Protein AF-A0A662AB97-F1 (afdb_monomer_lite)

Secondary structure (DSSP, 8-state):
-GGGS-HHHHHH---HHHHHHHHHHHHSS----S-HHHHHHHHHHHHHHHHHHHHHHHHHHH---HHHHHHHHHHHHHTTTS-GGGSHHHHHHHHHHHHHHHHTHHHHHHHHHHHHHHH--

Sequence (121 aa):
SINDFSFQELILGSGYKLSRRKIISLTGIDKNMHNQYLQTLIISGLIGFVLIIFFLFLPLIYQQNLFVKIFIFIVVFNLLFENMLDRIWGIMIISFFYSIFIFGNLNFDQDLDLNRKHIIN

pLDDT: mean 78.56, std 11.9, range [49.34, 93.75]

Foldseek 3Di:
DCVVDDPCCQAQNPADVRLQVVCCVVPVDSDDPQAQLVNQRRHGHPVSNVVVVCVLCVLCVQDVDPVSVVVSVVLNVNNGGHNLVVDPVSVVVSVVVSCCSRPVVVPVVVVVVVVVVVVVD

Radius of gyration: 20.11 Å; chains: 1; bounding box: 50×18×62 Å

Structure (mmCIF, N/CA/C/O backbone):
data_AF-A0A662AB97-F1
#
_entry.id   AF-A0A662AB97-F1
#
loop_
_atom_site.group_PDB
_atom_site.id
_atom_site.type_symbol
_atom_site.label_atom_id
_atom_site.label_alt_id
_atom_site.label_comp_id
_atom_site.label_asym_id
_atom_site.label_entity_id
_atom_site.label_seq_id
_atom_site.pdbx_PDB_ins_code
_atom_site.Cartn_x
_atom_site.Cartn_y
_atom_site.Cartn_z
_atom_site.occupancy
_atom_site.B_iso_or_equiv
_atom_site.auth_seq_id
_atom_site.auth_comp_id
_atom_site.auth_asym_id
_atom_site.auth_atom_id
_atom_site.pdbx_PDB_model_num
ATOM 1 N N . SER A 1 1 ? 9.890 4.868 -22.763 1.00 49.34 1 SER A N 1
ATOM 2 C CA . SER A 1 1 ? 8.593 5.529 -22.510 1.00 49.34 1 SER A CA 1
ATOM 3 C C . SER A 1 1 ? 7.555 4.476 -22.133 1.00 49.34 1 SER A C 1
ATOM 5 O O . SER A 1 1 ? 7.755 3.317 -22.470 1.00 49.34 1 SER A O 1
ATOM 7 N N . ILE A 1 2 ? 6.466 4.819 -21.429 1.00 54.75 2 ILE A N 1
ATOM 8 C CA . ILE A 1 2 ? 5.390 3.861 -21.062 1.00 54.75 2 ILE A CA 1
ATOM 9 C C . ILE A 1 2 ? 4.809 3.163 -22.310 1.00 54.75 2 ILE A C 1
ATOM 11 O O . ILE A 1 2 ? 4.413 2.005 -22.239 1.00 54.75 2 ILE A O 1
ATOM 15 N N . ASN A 1 3 ? 4.882 3.823 -23.469 1.00 62.50 3 ASN A N 1
ATOM 16 C CA . ASN A 1 3 ? 4.471 3.285 -24.768 1.00 62.50 3 ASN A CA 1
ATOM 17 C C . ASN A 1 3 ? 5.322 2.102 -25.273 1.00 62.50 3 ASN A C 1
ATOM 19 O O . ASN A 1 3 ? 4.927 1.454 -26.235 1.00 62.50 3 ASN A O 1
ATOM 23 N N . ASP A 1 4 ? 6.462 1.805 -24.640 1.00 67.31 4 ASP A N 1
ATOM 24 C CA . ASP A 1 4 ? 7.332 0.683 -25.027 1.00 67.31 4 ASP A CA 1
ATOM 25 C C . ASP A 1 4 ? 6.916 -0.640 -24.360 1.00 67.31 4 ASP A C 1
ATOM 27 O O . ASP A 1 4 ? 7.596 -1.656 -24.522 1.00 67.31 4 ASP A O 1
ATOM 31 N N . PHE A 1 5 ? 5.871 -0.630 -23.527 1.00 66.62 5 PHE A N 1
ATOM 32 C CA . PHE A 1 5 ? 5.350 -1.812 -22.842 1.00 66.62 5 PHE A CA 1
ATOM 33 C C . PHE A 1 5 ? 4.093 -2.327 -23.539 1.00 66.62 5 PHE A C 1
ATOM 35 O O . PHE A 1 5 ? 3.192 -1.560 -23.879 1.00 66.62 5 PHE A O 1
ATOM 42 N N . SER A 1 6 ? 4.024 -3.644 -23.734 1.00 76.25 6 SER A N 1
ATOM 43 C CA . SER A 1 6 ? 2.819 -4.289 -24.263 1.00 76.25 6 SER A CA 1
ATOM 44 C C . SER A 1 6 ? 1.664 -4.160 -23.265 1.00 76.25 6 SER A C 1
ATOM 46 O O . SER A 1 6 ? 1.878 -4.140 -22.054 1.00 76.25 6 SER A O 1
ATOM 48 N N . PHE A 1 7 ? 0.421 -4.142 -23.749 1.00 74.44 7 PHE A N 1
ATOM 49 C CA . PHE A 1 7 ? -0.774 -4.088 -22.898 1.00 74.44 7 PHE A CA 1
ATOM 50 C C . PHE A 1 7 ? -0.805 -5.219 -21.853 1.00 74.44 7 PHE A C 1
ATOM 52 O O . PHE A 1 7 ? -1.193 -5.004 -20.707 1.00 74.44 7 PHE A O 1
ATOM 59 N N . GLN A 1 8 ? -0.318 -6.412 -22.219 1.00 75.44 8 GLN A N 1
ATOM 60 C CA . GLN A 1 8 ? -0.193 -7.541 -21.291 1.00 75.44 8 GLN A CA 1
ATOM 61 C C . GLN A 1 8 ? 0.846 -7.280 -20.192 1.00 75.44 8 GLN A C 1
ATOM 63 O O . GLN A 1 8 ? 0.589 -7.598 -19.035 1.00 75.44 8 GLN A O 1
ATOM 68 N N . GLU A 1 9 ? 1.980 -6.657 -20.525 1.00 73.81 9 GLU A N 1
ATOM 69 C CA . GLU A 1 9 ? 3.008 -6.270 -19.547 1.00 73.81 9 GLU A CA 1
ATOM 70 C C . GLU A 1 9 ? 2.507 -5.163 -18.618 1.00 73.81 9 GLU A C 1
ATOM 72 O O . GLU A 1 9 ? 2.863 -5.131 -17.446 1.00 73.81 9 GLU A O 1
ATOM 77 N N . LEU A 1 10 ? 1.650 -4.271 -19.117 1.00 74.56 10 LEU A N 1
ATOM 78 C CA . LEU A 1 10 ? 1.058 -3.206 -18.313 1.00 74.56 10 LEU A CA 1
ATOM 79 C C . LEU A 1 10 ? 0.041 -3.749 -17.295 1.00 74.56 10 LEU A C 1
ATOM 81 O O . LEU A 1 10 ? -0.091 -3.208 -16.199 1.00 74.56 10 LEU A O 1
ATOM 85 N N . ILE A 1 11 ? -0.668 -4.827 -17.640 1.00 76.94 11 ILE A N 1
ATOM 86 C CA . ILE A 1 11 ? -1.673 -5.452 -16.769 1.00 76.94 11 ILE A CA 1
ATOM 87 C C . ILE A 1 11 ? -1.038 -6.446 -15.793 1.00 76.94 11 ILE A C 1
ATOM 89 O O . ILE A 1 11 ? -1.271 -6.336 -14.589 1.00 76.94 11 ILE A O 1
ATOM 93 N N . LEU A 1 12 ? -0.253 -7.401 -16.300 1.00 77.38 12 LEU A N 1
ATOM 94 C CA . LEU A 1 12 ? 0.325 -8.509 -15.525 1.00 77.38 12 LEU A CA 1
ATOM 95 C C . LEU A 1 12 ? 1.703 -8.175 -14.933 1.00 77.38 12 LEU A C 1
ATOM 97 O O . LEU A 1 12 ? 2.170 -8.873 -14.034 1.00 77.38 12 LEU A O 1
ATOM 101 N N . GLY A 1 13 ? 2.345 -7.113 -15.422 1.00 75.69 13 GLY A N 1
ATOM 102 C CA . GLY A 1 13 ? 3.721 -6.760 -15.093 1.00 75.69 13 GLY A CA 1
ATOM 103 C C . GLY A 1 13 ? 4.732 -7.448 -16.007 1.00 75.69 13 GLY A C 1
ATOM 104 O O . GLY A 1 13 ? 4.532 -8.573 -16.461 1.00 75.69 13 GLY A O 1
ATOM 105 N N . SER A 1 14 ? 5.864 -6.788 -16.259 1.00 72.12 14 SER A N 1
ATOM 106 C CA . SER A 1 14 ? 7.002 -7.405 -16.959 1.00 72.12 14 SER A CA 1
ATOM 107 C C . SER A 1 14 ? 7.894 -8.244 -16.030 1.00 72.12 14 SER A C 1
ATOM 109 O O . SER A 1 14 ? 8.784 -8.954 -16.495 1.00 72.12 14 SER A O 1
ATOM 111 N N . GLY A 1 15 ? 7.665 -8.199 -14.713 1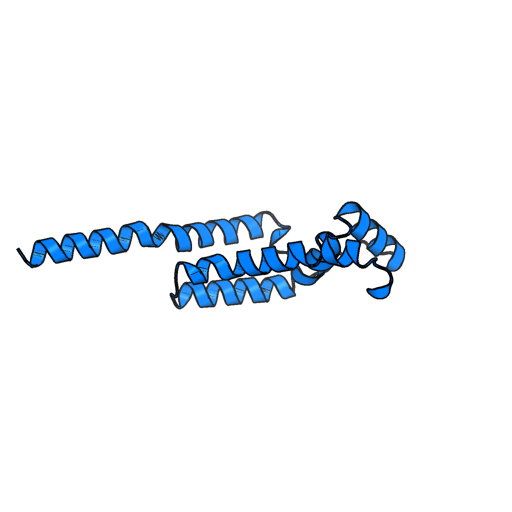.00 69.31 15 GLY A N 1
ATOM 112 C CA . GLY A 1 15 ? 8.448 -8.913 -13.707 1.00 69.31 15 GLY A CA 1
ATOM 113 C C . GLY A 1 15 ? 9.775 -8.227 -13.356 1.00 69.31 15 GLY A C 1
ATOM 114 O O . GLY A 1 15 ? 10.411 -7.560 -14.173 1.00 69.31 15 GLY A O 1
ATOM 115 N N . TYR A 1 16 ? 10.243 -8.434 -12.119 1.00 69.38 16 TYR A N 1
ATOM 116 C CA . TYR A 1 16 ? 11.337 -7.663 -11.499 1.00 69.38 16 TYR A CA 1
ATOM 117 C C . TYR A 1 16 ? 12.633 -7.635 -12.330 1.00 69.38 16 TYR A C 1
ATOM 119 O O . TYR A 1 16 ? 13.207 -6.576 -12.586 1.00 69.38 16 TYR A O 1
ATOM 127 N N . LYS A 1 17 ? 13.089 -8.802 -12.809 1.00 70.56 17 LYS A N 1
ATOM 128 C CA . LYS A 1 17 ? 14.350 -8.928 -13.565 1.00 70.56 17 LYS A CA 1
ATOM 129 C C . LYS A 1 17 ? 14.279 -8.318 -14.966 1.00 70.56 17 LYS A C 1
ATOM 131 O O . LYS A 1 17 ? 15.315 -7.941 -15.512 1.00 70.56 17 LYS A O 1
ATOM 136 N N . LEU A 1 18 ? 13.100 -8.271 -15.583 1.00 72.31 18 LEU A N 1
ATOM 137 C CA . LEU A 1 18 ? 12.927 -7.689 -16.914 1.00 72.31 18 LEU A CA 1
ATOM 138 C C . LEU A 1 18 ? 12.770 -6.172 -16.809 1.00 72.31 18 LEU A C 1
ATOM 140 O O . LEU A 1 18 ? 13.481 -5.453 -17.504 1.00 72.31 18 LEU A O 1
ATOM 144 N N . SER A 1 19 ? 11.950 -5.692 -15.868 1.00 69.38 19 SER A N 1
ATOM 145 C CA . SER A 1 19 ? 11.781 -4.264 -15.586 1.00 69.38 19 SER A CA 1
ATOM 146 C C . SER A 1 19 ? 13.110 -3.600 -15.227 1.00 69.38 19 SER A C 1
ATOM 148 O O . SER A 1 19 ? 13.454 -2.572 -15.802 1.00 69.38 19 SER A O 1
ATOM 150 N N . ARG A 1 20 ? 13.919 -4.224 -14.357 1.00 71.62 20 ARG A N 1
ATOM 151 C CA . ARG A 1 20 ? 15.238 -3.694 -13.978 1.00 71.62 20 ARG A CA 1
ATOM 152 C C . ARG A 1 20 ? 16.203 -3.633 -15.164 1.00 71.62 20 ARG A C 1
ATOM 154 O O . ARG A 1 20 ? 16.853 -2.615 -15.366 1.00 71.62 20 ARG A O 1
ATOM 161 N N . ARG A 1 21 ? 16.254 -4.686 -15.992 1.00 70.69 21 ARG A N 1
ATOM 162 C CA . ARG A 1 21 ? 17.086 -4.703 -17.209 1.00 70.69 21 ARG A CA 1
ATOM 163 C C . ARG A 1 21 ? 16.658 -3.631 -18.206 1.00 70.69 21 ARG A C 1
ATOM 165 O O . ARG A 1 21 ? 17.524 -2.955 -18.744 1.00 70.69 21 ARG A O 1
ATOM 172 N N . LYS A 1 22 ? 15.349 -3.447 -18.400 1.00 71.00 22 LYS A N 1
ATOM 173 C CA . LYS A 1 22 ? 14.787 -2.434 -19.302 1.00 71.00 22 LYS A CA 1
ATOM 174 C C . LYS A 1 22 ? 15.065 -1.014 -18.799 1.00 71.00 22 LYS A C 1
ATOM 176 O O . LYS A 1 22 ? 15.418 -0.149 -19.591 1.00 71.00 22 LYS A O 1
ATOM 181 N N . ILE A 1 23 ? 14.978 -0.782 -17.486 1.00 70.62 23 ILE A N 1
ATOM 182 C CA . ILE A 1 23 ? 15.344 0.502 -16.869 1.00 70.62 23 ILE A CA 1
ATOM 183 C C . ILE A 1 23 ? 16.837 0.772 -17.072 1.00 70.62 23 ILE A C 1
ATOM 185 O O . ILE A 1 23 ? 17.174 1.796 -17.653 1.00 70.62 23 ILE A O 1
ATOM 189 N N . ILE A 1 24 ? 17.719 -0.165 -16.708 1.00 73.81 24 ILE A N 1
ATOM 190 C CA . ILE A 1 24 ? 19.173 -0.013 -16.881 1.00 73.81 24 ILE A CA 1
ATOM 191 C C . ILE A 1 24 ? 19.541 0.206 -18.355 1.00 73.81 24 ILE A C 1
ATOM 193 O O . ILE A 1 24 ? 20.382 1.049 -18.648 1.00 73.81 24 ILE A O 1
ATOM 197 N N . SER A 1 25 ? 18.900 -0.495 -19.296 1.00 71.75 25 SER A N 1
ATOM 198 C CA . SER A 1 25 ? 19.175 -0.314 -20.727 1.00 71.75 25 SER A CA 1
ATOM 199 C C . SER A 1 25 ? 18.705 1.034 -21.275 1.00 71.75 25 SER A C 1
ATOM 201 O O . SER A 1 25 ? 19.279 1.522 -22.240 1.00 71.75 25 SER A O 1
ATOM 203 N N . LEU A 1 26 ? 17.655 1.625 -20.693 1.00 72.25 26 LEU A N 1
ATOM 204 C CA . LEU A 1 26 ? 17.083 2.895 -21.152 1.00 72.25 26 LEU A CA 1
ATOM 205 C C . LEU A 1 26 ? 17.733 4.114 -20.493 1.00 72.25 26 LEU A C 1
ATOM 207 O O . LEU A 1 26 ? 17.842 5.159 -21.127 1.00 72.25 26 LEU A O 1
ATOM 211 N N . THR A 1 27 ? 18.127 4.011 -19.224 1.00 64.88 27 THR A N 1
ATOM 212 C CA . THR A 1 27 ? 18.659 5.144 -18.454 1.00 64.88 27 THR A CA 1
ATOM 213 C C . THR A 1 27 ? 20.156 5.041 -18.185 1.00 64.88 27 THR A C 1
ATOM 215 O O . THR A 1 27 ? 20.751 6.036 -17.786 1.00 64.88 27 THR A O 1
ATOM 218 N N . GLY A 1 28 ? 20.773 3.870 -18.377 1.00 64.62 28 GLY A N 1
ATOM 219 C CA . GLY A 1 28 ? 22.185 3.614 -18.069 1.00 64.62 28 GLY A CA 1
ATOM 220 C C . GLY A 1 2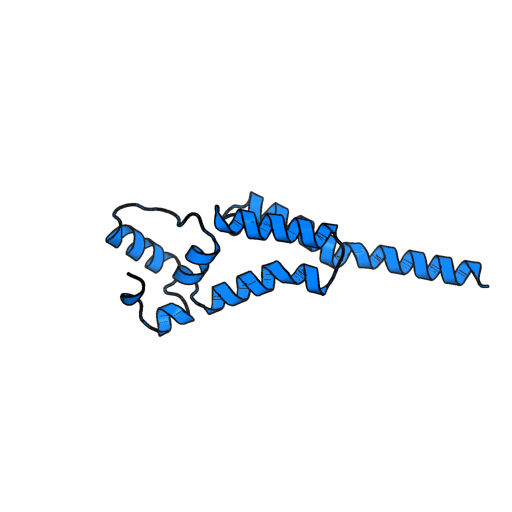8 ? 22.504 3.558 -16.572 1.00 64.62 28 GLY A C 1
ATOM 221 O O . GLY A 1 28 ? 23.665 3.417 -16.198 1.00 64.62 28 GLY A O 1
ATOM 222 N N . ILE A 1 29 ? 21.494 3.679 -15.704 1.00 61.72 29 ILE A N 1
ATOM 223 C CA . ILE A 1 29 ? 21.657 3.788 -14.253 1.00 61.72 29 ILE A CA 1
ATOM 224 C C . ILE A 1 29 ? 20.681 2.817 -13.592 1.00 61.72 29 ILE A C 1
ATOM 226 O O . ILE A 1 29 ? 19.489 2.814 -13.908 1.00 61.72 29 ILE A O 1
ATOM 230 N N . ASP A 1 30 ? 21.168 2.024 -12.637 1.00 60.16 30 ASP A N 1
ATOM 231 C CA . ASP A 1 30 ? 20.355 1.133 -11.799 1.00 60.16 30 ASP A CA 1
ATOM 232 C C . ASP A 1 30 ? 19.599 1.953 -10.744 1.00 60.16 30 ASP A C 1
ATOM 234 O O . ASP A 1 30 ? 19.848 1.891 -9.540 1.00 60.16 30 ASP A O 1
ATOM 238 N N . LYS A 1 31 ? 18.729 2.844 -11.223 1.00 51.34 31 LYS A N 1
ATOM 239 C CA . LYS A 1 31 ? 17.937 3.715 -10.370 1.00 51.34 31 LYS A CA 1
ATOM 240 C C . LYS A 1 31 ? 16.722 2.918 -9.923 1.00 51.34 31 LYS A C 1
ATOM 242 O O . LYS A 1 31 ? 15.768 2.750 -10.683 1.00 51.34 31 LYS A O 1
ATOM 247 N N . ASN A 1 32 ? 16.757 2.442 -8.680 1.00 59.88 32 ASN A N 1
ATOM 248 C CA . ASN A 1 32 ? 15.534 2.071 -7.981 1.00 59.88 32 ASN A CA 1
ATOM 249 C C . ASN A 1 32 ? 14.586 3.265 -8.106 1.00 59.88 32 ASN A C 1
ATOM 251 O O . ASN A 1 32 ? 14.939 4.388 -7.742 1.00 59.88 32 ASN A O 1
ATOM 255 N N . MET A 1 33 ? 13.417 3.061 -8.706 1.00 62.62 33 MET A N 1
ATOM 256 C CA . MET A 1 33 ? 12.422 4.121 -8.747 1.00 62.62 33 MET A CA 1
ATOM 257 C C . MET A 1 33 ? 12.049 4.431 -7.308 1.00 62.62 33 MET A C 1
ATOM 259 O O . MET A 1 33 ? 11.522 3.553 -6.647 1.00 62.62 33 MET A O 1
ATOM 263 N N . HIS A 1 34 ? 12.369 5.631 -6.823 1.00 69.50 34 HIS A N 1
ATOM 264 C CA . HIS A 1 34 ? 12.135 6.092 -5.447 1.00 69.50 34 HIS A CA 1
ATOM 265 C C . HIS A 1 34 ? 10.643 6.351 -5.172 1.00 69.50 34 HIS A C 1
ATOM 267 O O . HIS A 1 34 ? 10.260 7.375 -4.629 1.00 69.50 34 HIS A O 1
ATOM 273 N N . ASN A 1 35 ? 9.774 5.476 -5.654 1.00 82.38 35 ASN A N 1
ATOM 274 C CA . ASN A 1 35 ? 8.339 5.583 -5.508 1.00 82.38 35 ASN A CA 1
ATOM 275 C C . ASN A 1 35 ? 7.769 4.171 -5.622 1.00 82.38 35 ASN A C 1
ATOM 277 O O . ASN A 1 35 ? 7.763 3.585 -6.713 1.00 82.38 35 ASN A O 1
ATOM 281 N N . GLN A 1 36 ? 7.265 3.648 -4.503 1.00 84.94 36 GLN A N 1
ATOM 282 C CA . GLN A 1 36 ? 6.795 2.270 -4.425 1.00 84.94 36 GLN A CA 1
ATOM 283 C C . GLN A 1 36 ? 5.640 2.025 -5.401 1.00 84.94 36 GLN A C 1
ATOM 285 O O . GLN A 1 36 ? 5.544 0.946 -5.983 1.00 84.94 36 GLN A O 1
ATOM 290 N N . TYR A 1 37 ? 4.768 3.012 -5.621 1.00 84.94 37 TYR A N 1
ATOM 291 C CA . TYR A 1 37 ? 3.624 2.883 -6.523 1.00 84.94 37 TYR A CA 1
ATOM 292 C C . TYR A 1 37 ? 4.064 2.707 -7.970 1.00 84.94 37 TYR A C 1
ATOM 294 O O . TYR A 1 37 ? 3.603 1.795 -8.656 1.00 84.94 37 TYR A O 1
ATOM 302 N N . LEU A 1 38 ? 4.995 3.550 -8.418 1.00 79.88 38 LEU A N 1
ATOM 303 C CA . LEU A 1 38 ? 5.509 3.496 -9.781 1.00 79.88 38 LEU A CA 1
ATOM 304 C C . LEU A 1 38 ? 6.317 2.217 -10.010 1.00 79.88 38 LEU A C 1
ATOM 306 O O . LEU A 1 38 ? 6.167 1.558 -11.039 1.00 79.88 38 LEU A O 1
ATOM 310 N N . GLN A 1 39 ? 7.122 1.831 -9.021 1.00 82.81 39 GLN A N 1
ATOM 311 C CA . GLN A 1 39 ? 7.851 0.574 -9.055 1.00 82.81 39 GLN A CA 1
ATOM 312 C C . GLN A 1 39 ? 6.895 -0.623 -9.143 1.00 82.81 39 GLN A C 1
ATOM 314 O O . GLN A 1 39 ? 7.078 -1.492 -9.993 1.00 82.81 39 GLN A O 1
ATOM 319 N N . THR A 1 40 ? 5.855 -0.658 -8.310 1.00 84.56 40 THR A N 1
ATOM 320 C CA . THR A 1 40 ? 4.872 -1.750 -8.297 1.00 84.56 40 THR A CA 1
ATOM 321 C C . THR A 1 40 ? 4.119 -1.828 -9.623 1.00 84.56 40 THR A C 1
ATOM 323 O O . THR A 1 40 ? 3.953 -2.921 -10.157 1.00 84.56 40 THR A O 1
ATOM 326 N N . LEU A 1 41 ? 3.743 -0.684 -10.202 1.00 83.81 41 LEU A N 1
ATOM 327 C CA . LEU A 1 41 ? 3.068 -0.618 -11.498 1.00 83.81 41 LEU A CA 1
ATOM 328 C C . LEU A 1 41 ? 3.939 -1.170 -12.639 1.00 83.81 41 LEU A C 1
ATOM 330 O O . LEU A 1 41 ? 3.446 -1.888 -13.499 1.00 83.81 41 LEU A O 1
ATOM 334 N N . ILE A 1 42 ? 5.241 -0.873 -12.654 1.00 77.62 42 ILE A N 1
ATOM 335 C CA . ILE A 1 42 ? 6.149 -1.316 -13.729 1.00 77.62 42 ILE A CA 1
ATOM 336 C C . ILE A 1 42 ? 6.587 -2.776 -13.552 1.00 77.62 42 ILE A C 1
ATOM 338 O O . ILE A 1 42 ? 6.887 -3.469 -14.525 1.00 77.62 42 ILE A O 1
ATOM 342 N N . ILE A 1 43 ? 6.679 -3.258 -12.314 1.00 81.25 43 ILE A N 1
ATOM 343 C CA . ILE A 1 43 ? 7.136 -4.621 -12.019 1.00 81.25 43 ILE A CA 1
ATOM 344 C C . ILE A 1 43 ? 5.986 -5.617 -12.110 1.00 81.25 43 ILE A C 1
ATOM 346 O O . ILE A 1 43 ? 6.127 -6.655 -12.755 1.00 81.25 43 ILE A O 1
ATOM 350 N N . SER A 1 44 ? 4.865 -5.285 -11.481 1.00 81.75 44 SER A N 1
ATOM 351 C CA . SER A 1 44 ? 3.733 -6.185 -11.244 1.00 81.75 44 SER A CA 1
ATOM 352 C C . SER A 1 44 ? 2.472 -5.762 -12.005 1.00 81.75 44 SER A C 1
ATOM 354 O O . SER 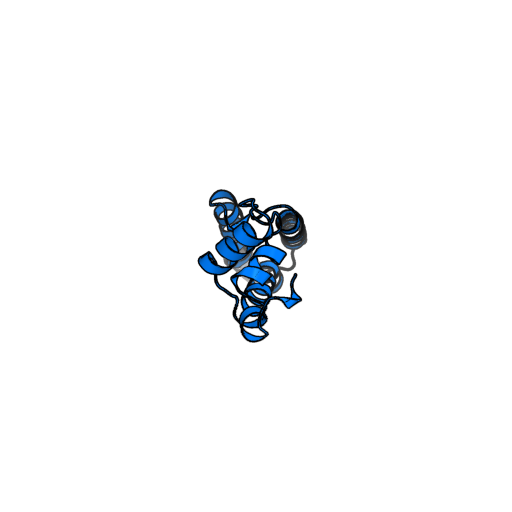A 1 44 ? 1.417 -6.372 -11.833 1.00 81.75 44 SER A O 1
ATOM 356 N N . GLY A 1 45 ? 2.564 -4.708 -12.820 1.00 85.12 45 GLY A N 1
ATOM 357 C CA . GLY A 1 45 ? 1.450 -4.201 -13.607 1.00 85.12 45 GLY A CA 1
ATOM 358 C C . GLY A 1 45 ? 0.359 -3.560 -12.756 1.00 85.12 45 GLY A C 1
ATOM 359 O O . GLY A 1 45 ? 0.506 -3.299 -11.556 1.00 85.12 45 GLY A O 1
ATOM 360 N N . LEU A 1 46 ? -0.786 -3.344 -13.395 1.00 85.50 46 LEU A N 1
ATOM 361 C CA . LEU A 1 46 ? -1.998 -2.841 -12.757 1.00 85.50 46 LEU A CA 1
ATOM 362 C C . LEU A 1 46 ? -2.458 -3.743 -11.598 1.00 85.50 46 LEU A C 1
ATOM 364 O O . LEU A 1 46 ? -2.933 -3.245 -10.582 1.00 85.50 46 LEU A O 1
ATOM 368 N N . ILE A 1 47 ? -2.293 -5.063 -11.722 1.00 86.50 47 ILE A N 1
ATOM 369 C CA . ILE A 1 47 ? -2.726 -6.027 -10.699 1.00 86.50 47 ILE A CA 1
ATOM 370 C C . ILE A 1 47 ? -1.969 -5.825 -9.387 1.00 86.50 47 ILE A C 1
ATOM 372 O O . ILE A 1 47 ? -2.592 -5.700 -8.333 1.00 86.50 47 ILE A O 1
ATOM 376 N N . GLY A 1 48 ? -0.638 -5.724 -9.437 1.00 84.75 48 GLY A N 1
ATOM 377 C CA . GLY A 1 48 ? 0.150 -5.443 -8.236 1.00 84.75 48 GLY A CA 1
ATOM 378 C C . GLY A 1 48 ? -0.183 -4.082 -7.626 1.00 84.75 48 GLY A C 1
ATOM 379 O O . GLY A 1 48 ? -0.228 -3.943 -6.405 1.00 84.75 48 GLY A O 1
ATOM 380 N N . PHE A 1 49 ? -0.477 -3.090 -8.467 1.00 87.31 49 PHE A N 1
ATOM 381 C CA . PHE A 1 49 ? -0.884 -1.765 -8.012 1.00 87.31 49 PHE A CA 1
ATOM 382 C C . PHE A 1 49 ? -2.248 -1.775 -7.297 1.00 87.31 49 PHE A C 1
ATOM 384 O O . PHE A 1 49 ? -2.417 -1.129 -6.267 1.00 87.31 49 PHE A O 1
ATOM 391 N N . VAL A 1 50 ? -3.220 -2.555 -7.770 1.00 90.00 50 VAL A N 1
ATOM 392 C CA . VAL A 1 50 ? -4.499 -2.713 -7.057 1.00 90.00 50 VAL A CA 1
ATOM 393 C C . VAL A 1 50 ? -4.296 -3.446 -5.730 1.00 90.00 50 VAL A C 1
ATOM 395 O O . VAL A 1 50 ? -4.858 -3.038 -4.714 1.00 90.00 50 VAL A O 1
ATOM 398 N N . LEU A 1 51 ? -3.455 -4.484 -5.705 1.00 90.12 51 LEU A N 1
ATOM 399 C CA . LEU A 1 51 ? -3.156 -5.232 -4.483 1.00 90.12 51 LEU A CA 1
ATOM 400 C C . LEU A 1 51 ? -2.472 -4.367 -3.418 1.00 90.12 51 LEU A C 1
ATOM 402 O O . LEU A 1 51 ? -2.836 -4.467 -2.249 1.00 90.12 51 LEU A O 1
ATOM 406 N N . ILE A 1 52 ? -1.525 -3.501 -3.796 1.00 91.00 52 ILE A N 1
ATOM 407 C CA . ILE A 1 52 ? -0.838 -2.632 -2.827 1.00 91.00 52 ILE A CA 1
ATOM 408 C C . ILE A 1 52 ? -1.784 -1.577 -2.249 1.00 91.00 52 ILE A C 1
ATOM 410 O O . ILE A 1 52 ? -1.728 -1.304 -1.053 1.00 91.00 52 ILE A O 1
ATOM 414 N N . ILE A 1 53 ? -2.699 -1.040 -3.067 1.00 90.31 53 ILE A N 1
ATOM 415 C CA . ILE A 1 53 ? -3.765 -0.147 -2.600 1.00 90.31 53 ILE A CA 1
ATOM 416 C C . ILE A 1 53 ? -4.666 -0.897 -1.621 1.00 90.31 53 ILE A C 1
ATOM 418 O O . ILE A 1 53 ? -4.873 -0.433 -0.504 1.00 90.31 53 ILE A O 1
ATOM 422 N N . PHE A 1 54 ? -5.164 -2.075 -1.999 1.00 91.75 54 PHE A N 1
ATOM 423 C CA . PHE A 1 54 ? -6.032 -2.862 -1.127 1.00 91.75 54 PHE A CA 1
ATOM 424 C C . PHE A 1 54 ? -5.350 -3.188 0.207 1.00 91.75 54 PHE A C 1
ATOM 426 O O . PHE A 1 54 ? -5.945 -3.004 1.266 1.00 91.75 54 PHE A O 1
ATOM 433 N N . PHE A 1 55 ? -4.078 -3.590 0.161 1.00 90.88 55 PHE A N 1
ATOM 434 C CA . PHE A 1 55 ? -3.266 -3.830 1.346 1.00 90.88 55 PHE A CA 1
ATOM 435 C C . PHE A 1 55 ? -3.166 -2.583 2.234 1.00 90.88 55 PHE A C 1
ATOM 437 O O . PHE A 1 55 ? -3.444 -2.684 3.423 1.00 90.88 55 PHE A O 1
ATOM 444 N N . LEU A 1 56 ? -2.855 -1.409 1.668 1.00 91.06 56 LEU A N 1
ATOM 445 C CA . LEU A 1 56 ? -2.694 -0.150 2.410 1.00 91.06 56 LEU A CA 1
ATOM 446 C C . LEU A 1 56 ? -3.953 0.301 3.158 1.00 91.06 56 LEU A C 1
ATOM 448 O O . LEU A 1 56 ? -3.860 0.886 4.241 1.00 91.06 56 LEU A O 1
ATOM 452 N N . PHE A 1 57 ? -5.124 0.048 2.575 1.00 90.38 57 PHE A N 1
ATOM 453 C CA . PHE A 1 57 ? -6.408 0.452 3.143 1.00 90.38 57 PHE A CA 1
ATOM 454 C C . PHE A 1 57 ? -7.083 -0.652 3.971 1.00 90.38 57 PHE A C 1
ATOM 456 O O . PHE A 1 57 ? -8.077 -0.378 4.639 1.00 90.38 57 PHE A O 1
ATOM 463 N N . LEU A 1 58 ? -6.529 -1.868 4.005 1.00 88.94 58 LEU A N 1
ATOM 464 C CA . LEU A 1 58 ? -7.057 -3.000 4.771 1.00 88.94 58 LEU A CA 1
ATOM 465 C C . LEU A 1 58 ? -7.366 -2.667 6.249 1.00 88.94 58 LEU A C 1
ATOM 467 O O . LEU A 1 58 ? -8.495 -2.897 6.677 1.00 88.94 58 LEU A O 1
ATOM 471 N N . PRO A 1 59 ? -6.450 -2.084 7.046 1.00 85.50 59 PRO A N 1
ATOM 472 C CA . PRO A 1 59 ? -6.721 -1.755 8.452 1.00 85.50 59 PRO A CA 1
ATOM 473 C C . PRO A 1 59 ? -7.847 -0.732 8.663 1.00 85.50 59 PRO A C 1
ATOM 475 O O . PRO A 1 59 ? -8.467 -0.756 9.722 1.00 85.50 59 PRO A O 1
ATOM 478 N N . LEU A 1 60 ? -8.167 0.124 7.681 1.00 86.69 60 LEU A N 1
ATOM 479 C CA . LEU A 1 60 ? -9.301 1.062 7.784 1.00 86.69 60 LEU A CA 1
ATOM 480 C C . LEU A 1 60 ? -10.656 0.359 7.747 1.00 86.69 60 LEU A C 1
ATOM 482 O O . LEU A 1 60 ? -11.635 0.900 8.258 1.00 86.69 60 LEU A O 1
ATOM 486 N N . ILE A 1 61 ? -10.712 -0.829 7.144 1.00 87.12 61 ILE A N 1
ATOM 487 C CA . ILE A 1 61 ? -11.923 -1.651 7.096 1.00 87.12 61 ILE A CA 1
ATOM 488 C C . ILE A 1 61 ? -12.216 -2.230 8.487 1.00 87.12 61 ILE A C 1
ATOM 490 O O . ILE A 1 61 ? -13.376 -2.309 8.882 1.00 87.12 61 ILE A O 1
ATOM 494 N N . TYR A 1 62 ? -11.172 -2.586 9.243 1.00 82.25 62 TYR A N 1
ATOM 495 C CA . TYR A 1 62 ? -11.296 -3.192 10.574 1.00 82.25 62 TYR A CA 1
ATOM 496 C C . TYR A 1 62 ? -11.383 -2.166 11.706 1.00 82.25 62 TYR A C 1
ATOM 498 O O . TYR A 1 62 ? -12.092 -2.391 12.683 1.00 82.25 62 TYR A O 1
ATOM 506 N N . GLN A 1 63 ? -10.684 -1.035 11.595 1.00 80.94 63 GLN A N 1
ATOM 507 C CA . GLN A 1 63 ? -10.687 0.012 12.612 1.00 80.94 63 GLN A CA 1
ATOM 508 C C . GLN A 1 63 ? -10.751 1.405 11.985 1.00 80.94 63 GLN A C 1
ATOM 510 O O . GLN A 1 63 ? -9.900 1.798 11.191 1.00 80.94 63 GLN A O 1
ATOM 515 N N . GLN A 1 64 ? -11.717 2.212 12.429 1.00 80.00 64 GLN A N 1
ATOM 516 C CA . GLN A 1 64 ? -11.895 3.590 11.952 1.00 80.00 64 GLN A CA 1
ATOM 517 C C . GLN A 1 64 ? -11.331 4.657 12.903 1.00 80.00 64 GLN A C 1
ATOM 519 O O . GLN A 1 64 ? -11.625 5.850 12.753 1.00 80.00 64 GLN A O 1
ATOM 524 N N . ASN A 1 65 ? -10.499 4.238 13.858 1.00 85.69 65 ASN A N 1
ATOM 525 C CA . ASN A 1 65 ? -9.871 5.111 14.841 1.00 85.69 65 ASN A CA 1
ATOM 526 C C . ASN A 1 65 ? -9.001 6.181 14.168 1.00 85.69 65 ASN A C 1
ATOM 528 O O . ASN A 1 65 ? -8.321 5.926 13.170 1.00 85.69 65 ASN A O 1
ATOM 532 N N . LEU A 1 66 ? -8.982 7.388 14.746 1.00 88.00 66 LEU A N 1
ATOM 533 C CA . LEU A 1 66 ? -8.184 8.506 14.230 1.00 88.00 66 LEU A CA 1
ATOM 534 C C . LEU A 1 66 ? -6.693 8.141 14.128 1.00 88.00 66 LEU A C 1
ATOM 536 O O . LEU A 1 66 ? -6.036 8.502 13.156 1.00 88.00 66 LEU A O 1
ATOM 540 N N . PHE A 1 67 ? -6.186 7.361 15.086 1.00 88.25 67 PHE A N 1
ATOM 541 C CA . PHE A 1 67 ? -4.803 6.884 15.091 1.00 88.25 67 PHE A CA 1
ATOM 542 C C . PHE A 1 67 ? -4.470 6.016 13.866 1.00 88.25 67 PHE A C 1
ATOM 544 O O . PHE A 1 67 ? -3.453 6.240 13.214 1.00 88.25 67 PHE A O 1
ATOM 551 N N . VAL A 1 68 ? -5.362 5.089 13.497 1.00 89.44 68 VAL A N 1
ATOM 552 C CA . VAL A 1 68 ? -5.205 4.218 12.318 1.00 89.44 68 VAL A CA 1
ATOM 553 C C . VAL A 1 68 ? -5.190 5.052 11.035 1.00 89.44 68 VAL A C 1
ATOM 555 O O . VAL A 1 68 ? -4.320 4.868 10.186 1.00 89.44 68 VAL A O 1
ATOM 558 N N . LYS A 1 69 ? -6.096 6.034 10.926 1.00 89.75 69 LYS A N 1
ATOM 559 C CA . LYS A 1 69 ? -6.155 6.969 9.788 1.00 89.75 69 LYS A CA 1
ATOM 560 C C . LYS A 1 69 ? -4.852 7.755 9.623 1.00 89.75 69 LYS A C 1
ATOM 562 O O . LYS A 1 69 ? -4.324 7.824 8.515 1.00 89.75 69 LYS A O 1
ATOM 567 N N . ILE A 1 70 ? -4.322 8.315 10.712 1.00 93.06 70 ILE A N 1
ATOM 568 C CA . ILE A 1 70 ? -3.069 9.085 10.696 1.00 93.06 70 ILE A CA 1
ATOM 569 C C . ILE A 1 70 ? -1.886 8.186 10.326 1.00 93.06 70 ILE A C 1
ATOM 571 O O . ILE A 1 70 ? -1.076 8.564 9.483 1.00 93.06 70 ILE A O 1
ATOM 575 N N . PHE A 1 71 ? -1.798 6.985 10.9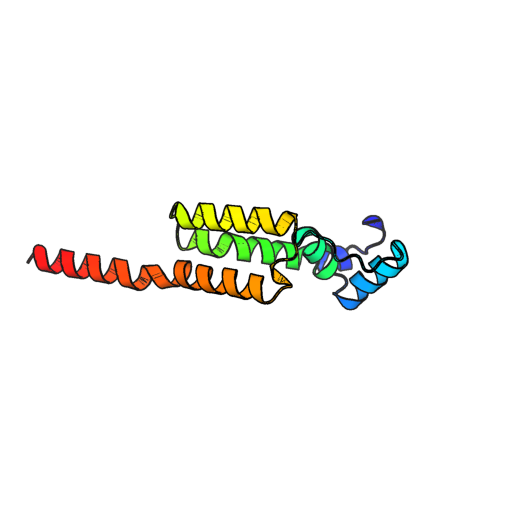05 1.00 92.94 71 PHE A N 1
ATOM 576 C CA . PHE A 1 71 ? -0.724 6.044 10.589 1.00 92.94 71 PHE A CA 1
ATOM 577 C C . PHE A 1 71 ? -0.711 5.682 9.101 1.00 92.94 71 PHE A C 1
ATOM 579 O O . PHE A 1 71 ? 0.327 5.768 8.449 1.00 92.94 71 PHE A O 1
ATOM 586 N N . ILE A 1 72 ? -1.870 5.339 8.535 1.00 93.06 72 ILE A N 1
ATOM 587 C CA . ILE A 1 72 ? -1.978 4.992 7.113 1.00 93.06 72 ILE A CA 1
ATOM 588 C C . ILE A 1 72 ? -1.651 6.191 6.237 1.00 93.06 72 ILE A C 1
ATOM 590 O O . ILE A 1 72 ? -0.935 6.027 5.256 1.00 93.06 72 ILE A O 1
ATOM 594 N N . PHE A 1 73 ? -2.099 7.395 6.598 1.00 93.00 73 PHE A N 1
ATOM 595 C CA . PHE A 1 73 ? -1.727 8.609 5.876 1.00 93.00 73 PHE A CA 1
ATOM 596 C C . PHE A 1 73 ? -0.203 8.789 5.819 1.00 93.00 73 PHE A C 1
ATOM 598 O O . PHE A 1 73 ? 0.347 9.017 4.744 1.00 93.00 73 PHE A O 1
ATOM 605 N N . ILE A 1 74 ? 0.491 8.605 6.946 1.00 92.81 74 ILE A N 1
ATOM 606 C CA . ILE A 1 74 ? 1.957 8.680 7.012 1.00 92.81 74 ILE A CA 1
ATOM 607 C C . ILE A 1 74 ? 2.602 7.603 6.132 1.00 92.81 74 ILE A C 1
ATOM 609 O O . ILE A 1 74 ? 3.543 7.906 5.400 1.00 92.81 74 ILE A O 1
ATOM 613 N N . VAL A 1 75 ? 2.110 6.361 6.175 1.00 92.81 75 VAL A N 1
ATOM 614 C CA . VAL A 1 75 ? 2.643 5.259 5.357 1.00 92.81 75 VAL A CA 1
ATOM 615 C C . VAL A 1 75 ? 2.432 5.531 3.867 1.00 92.81 75 VAL A C 1
ATOM 617 O O . VAL A 1 75 ? 3.384 5.455 3.094 1.00 92.81 75 VAL A O 1
ATOM 620 N N . VAL A 1 76 ? 1.215 5.904 3.464 1.00 91.56 76 VAL A N 1
ATOM 621 C CA . VAL A 1 76 ? 0.868 6.249 2.077 1.00 91.56 76 VAL A CA 1
ATOM 622 C C . VAL A 1 76 ? 1.753 7.381 1.570 1.00 91.56 76 VAL A C 1
ATOM 624 O O . VAL A 1 76 ? 2.264 7.287 0.454 1.00 91.56 76 VAL A O 1
ATOM 627 N N . PHE A 1 77 ? 1.969 8.410 2.393 1.00 90.12 77 PHE A N 1
ATOM 628 C CA . PHE A 1 77 ? 2.820 9.544 2.053 1.00 90.12 77 PHE A CA 1
ATOM 629 C C . PHE A 1 77 ? 4.293 9.137 1.922 1.00 90.12 77 PHE A C 1
ATOM 631 O O . PHE A 1 77 ? 4.939 9.515 0.953 1.00 90.12 77 PHE A O 1
ATOM 638 N N . ASN A 1 78 ? 4.823 8.307 2.826 1.00 90.12 78 ASN A N 1
ATOM 639 C CA . ASN A 1 78 ? 6.206 7.817 2.743 1.00 90.12 78 ASN A CA 1
ATOM 640 C C . ASN A 1 78 ? 6.455 6.946 1.502 1.00 90.12 78 ASN A C 1
ATOM 642 O O . ASN A 1 78 ? 7.504 7.061 0.870 1.00 90.12 78 ASN A O 1
ATOM 646 N N . LEU A 1 79 ? 5.481 6.123 1.105 1.00 88.06 79 LEU A N 1
ATOM 647 C CA . LEU A 1 79 ? 5.579 5.269 -0.085 1.00 88.06 79 LEU A CA 1
ATOM 648 C C . LEU A 1 79 ? 5.650 6.054 -1.409 1.00 88.06 79 LEU A C 1
ATOM 650 O O . LEU A 1 79 ? 6.053 5.486 -2.427 1.00 88.06 79 LEU A O 1
ATOM 654 N N . LEU A 1 80 ? 5.300 7.349 -1.410 1.00 84.94 80 LEU A N 1
ATOM 655 C CA . LEU A 1 80 ? 5.494 8.233 -2.568 1.00 84.94 80 LEU A CA 1
ATOM 656 C C . LEU A 1 80 ? 6.970 8.571 -2.812 1.00 84.94 80 LEU A C 1
ATOM 658 O O . LEU A 1 80 ? 7.341 8.811 -3.960 1.00 84.94 80 LEU A O 1
ATOM 662 N N . PHE A 1 81 ? 7.783 8.605 -1.752 1.00 83.62 81 PHE A N 1
ATOM 663 C CA . PHE A 1 81 ? 9.179 9.051 -1.800 1.00 83.62 81 PHE A CA 1
ATOM 664 C C . PHE A 1 81 ? 10.185 7.909 -1.675 1.00 83.62 81 PHE A C 1
ATOM 666 O O . PHE A 1 81 ? 11.331 8.056 -2.098 1.00 83.62 81 PHE A O 1
ATOM 673 N N . GLU A 1 82 ? 9.790 6.782 -1.080 1.00 80.00 82 GLU A N 1
ATOM 674 C CA . GLU A 1 82 ? 10.692 5.659 -0.857 1.00 80.00 82 GLU A CA 1
ATOM 675 C C . GLU A 1 82 ? 10.013 4.299 -1.015 1.00 80.00 82 GLU A C 1
ATOM 677 O O . GLU A 1 82 ? 8.828 4.116 -0.728 1.00 80.00 82 GLU A O 1
ATOM 682 N N . ASN A 1 83 ? 10.816 3.301 -1.389 1.00 83.62 83 ASN A N 1
ATOM 683 C CA . ASN A 1 83 ? 10.365 1.916 -1.501 1.00 83.62 83 ASN A CA 1
ATOM 684 C C . ASN A 1 83 ? 10.453 1.236 -0.140 1.00 83.62 83 ASN A C 1
ATOM 686 O O . ASN A 1 83 ? 11.354 0.444 0.147 1.00 83.62 83 ASN A O 1
ATOM 690 N N . MET A 1 84 ? 9.556 1.634 0.758 1.00 85.69 84 MET A N 1
ATOM 691 C CA . MET A 1 84 ? 9.592 1.164 2.135 1.00 85.69 84 MET A CA 1
ATOM 692 C C . MET A 1 84 ? 9.304 -0.342 2.232 1.00 85.69 84 MET A C 1
ATOM 694 O O . MET A 1 84 ? 9.914 -1.008 3.064 1.00 85.69 84 MET A O 1
ATOM 698 N N . LEU A 1 85 ? 8.452 -0.888 1.357 1.00 85.81 85 LEU A N 1
ATOM 699 C CA . LEU A 1 85 ? 8.072 -2.308 1.360 1.00 85.81 85 LEU A CA 1
ATOM 700 C C . LEU A 1 85 ? 9.155 -3.234 0.795 1.00 85.81 85 LEU A C 1
ATOM 702 O O . LEU A 1 85 ? 9.106 -4.434 1.036 1.00 85.81 85 LEU A O 1
ATOM 706 N N . ASP A 1 86 ? 10.165 -2.688 0.122 1.00 84.31 86 ASP A N 1
ATOM 707 C CA . ASP A 1 86 ? 11.327 -3.453 -0.340 1.00 84.31 86 ASP A CA 1
ATOM 708 C C . ASP A 1 86 ? 12.401 -3.598 0.756 1.00 84.31 86 ASP A C 1
ATOM 710 O O . ASP A 1 86 ? 13.366 -4.350 0.606 1.00 84.31 86 ASP A O 1
ATOM 714 N N . ARG A 1 87 ? 12.259 -2.868 1.873 1.00 87.81 87 ARG A N 1
ATOM 715 C CA . ARG A 1 87 ? 13.216 -2.863 2.985 1.00 87.81 87 ARG A CA 1
ATOM 716 C C . ARG A 1 87 ? 12.649 -3.606 4.186 1.00 87.81 87 ARG A C 1
ATOM 718 O O . ARG A 1 87 ? 11.533 -3.341 4.621 1.00 87.81 87 ARG A O 1
ATOM 725 N N . ILE A 1 88 ? 13.479 -4.452 4.797 1.00 88.56 88 ILE A N 1
ATOM 726 C CA . ILE A 1 88 ? 13.118 -5.276 5.965 1.00 88.56 88 ILE A CA 1
ATOM 727 C C . ILE A 1 88 ? 12.493 -4.424 7.077 1.00 88.56 88 ILE A C 1
ATOM 729 O O . ILE A 1 88 ? 11.417 -4.747 7.567 1.00 88.56 88 ILE A O 1
ATOM 733 N N . TRP A 1 89 ? 13.114 -3.295 7.427 1.00 89.50 89 TRP A N 1
ATOM 734 C CA . TRP A 1 89 ? 12.604 -2.390 8.464 1.00 89.50 89 TRP A CA 1
ATOM 735 C C . TRP A 1 89 ? 11.211 -1.831 8.161 1.00 89.50 89 TRP A C 1
ATOM 737 O O . TRP A 1 89 ? 10.386 -1.696 9.062 1.00 89.50 89 TRP A O 1
ATOM 747 N N . GLY A 1 90 ? 10.934 -1.541 6.890 1.00 90.19 90 GLY A N 1
ATOM 748 C CA . GLY A 1 90 ? 9.638 -1.047 6.451 1.00 90.19 90 GLY A CA 1
ATOM 749 C C . GLY A 1 90 ? 8.542 -2.104 6.527 1.00 90.19 90 GLY A C 1
ATOM 750 O O . GLY A 1 90 ? 7.442 -1.822 6.994 1.00 90.19 90 GLY A O 1
ATOM 751 N N . ILE A 1 91 ? 8.860 -3.338 6.135 1.00 91.88 91 ILE A N 1
ATOM 752 C CA . ILE A 1 91 ? 7.945 -4.474 6.283 1.00 91.88 91 ILE A CA 1
ATOM 753 C C . ILE A 1 91 ? 7.660 -4.713 7.770 1.00 91.88 91 ILE A C 1
ATOM 755 O O . ILE A 1 91 ? 6.500 -4.776 8.165 1.00 91.88 91 ILE A O 1
ATOM 759 N N . MET A 1 92 ? 8.701 -4.758 8.608 1.00 93.75 92 MET A N 1
ATOM 760 C CA . MET A 1 92 ? 8.566 -4.999 10.048 1.00 93.75 92 MET A CA 1
ATOM 761 C C . MET A 1 92 ? 7.648 -3.977 10.725 1.00 93.75 92 MET A C 1
ATOM 763 O O . MET A 1 92 ? 6.756 -4.370 11.476 1.00 93.75 92 MET A O 1
ATOM 767 N N . ILE A 1 93 ? 7.826 -2.678 10.443 1.00 92.50 93 ILE A N 1
ATOM 768 C CA . ILE A 1 93 ? 7.015 -1.632 11.077 1.00 92.50 93 ILE A CA 1
ATOM 769 C C . ILE A 1 93 ? 5.549 -1.717 10.633 1.00 92.50 93 ILE A C 1
ATOM 771 O O . ILE A 1 93 ? 4.654 -1.666 11.475 1.00 92.50 93 ILE A O 1
ATOM 775 N N . ILE A 1 94 ? 5.286 -1.924 9.336 1.00 92.94 94 ILE A N 1
ATOM 776 C CA . ILE A 1 94 ? 3.918 -2.050 8.820 1.00 92.94 94 ILE A CA 1
ATOM 777 C C . ILE A 1 94 ? 3.246 -3.290 9.409 1.00 92.94 94 ILE A C 1
ATOM 779 O O . ILE A 1 94 ? 2.147 -3.178 9.945 1.00 92.94 94 ILE A O 1
ATOM 783 N N . SER A 1 95 ? 3.897 -4.456 9.352 1.00 92.75 95 SER A N 1
ATOM 784 C CA . SER A 1 95 ? 3.335 -5.717 9.845 1.00 92.75 95 SER A CA 1
ATOM 785 C C . SER A 1 95 ? 3.036 -5.674 11.343 1.00 92.75 95 SER A C 1
ATOM 787 O O . SER A 1 95 ? 1.992 -6.173 11.770 1.00 92.75 95 SER A O 1
ATOM 789 N N . PHE A 1 96 ? 3.907 -5.044 12.135 1.00 93.12 96 PHE A N 1
ATOM 790 C CA . PHE A 1 96 ? 3.692 -4.866 13.568 1.00 93.12 96 PHE A CA 1
ATOM 791 C C . PHE A 1 96 ? 2.438 -4.029 13.853 1.00 93.12 96 PHE A C 1
ATOM 793 O O . PHE A 1 96 ? 1.528 -4.494 14.541 1.00 93.12 96 PHE A O 1
ATOM 800 N N . PHE A 1 97 ? 2.338 -2.829 13.272 1.00 91.81 97 PHE A N 1
ATOM 801 C CA . PHE A 1 97 ? 1.185 -1.953 13.503 1.00 91.81 97 PHE A CA 1
ATOM 802 C C . PHE A 1 97 ? -0.111 -2.518 12.916 1.00 91.81 97 PHE A C 1
ATOM 804 O O . PHE A 1 97 ? -1.155 -2.429 13.557 1.00 91.81 97 PHE A O 1
ATOM 811 N N . TYR A 1 98 ? -0.061 -3.164 11.750 1.00 91.44 98 TYR A N 1
ATOM 812 C CA . TYR A 1 98 ? -1.226 -3.843 11.176 1.00 91.44 98 TYR A CA 1
ATOM 813 C C . TYR A 1 98 ? -1.748 -4.950 12.085 1.00 91.44 98 TYR A C 1
ATOM 815 O O . TYR A 1 98 ? -2.957 -5.062 12.267 1.00 91.44 98 TYR A O 1
ATOM 823 N N . SER A 1 99 ? -0.856 -5.735 12.693 1.00 90.62 99 SER A N 1
ATOM 824 C CA . SER A 1 99 ? -1.265 -6.781 13.634 1.00 90.62 99 SER A CA 1
ATOM 825 C C . SER A 1 99 ? -1.987 -6.183 14.843 1.00 90.62 99 SER A C 1
ATOM 827 O O . SER A 1 99 ? -3.030 -6.689 15.248 1.00 90.62 99 SER A O 1
ATOM 829 N N . ILE A 1 100 ? -1.496 -5.055 15.368 1.00 89.44 100 ILE A N 1
ATOM 830 C CA . ILE A 1 100 ? -2.156 -4.329 16.463 1.00 89.44 100 ILE A CA 1
ATOM 831 C C . ILE A 1 100 ? -3.524 -3.787 16.025 1.00 89.44 100 ILE A C 1
ATOM 833 O O . ILE A 1 100 ? -4.496 -3.924 16.760 1.00 89.44 100 ILE A O 1
ATOM 837 N N . PHE A 1 101 ? -3.639 -3.204 14.832 1.00 87.94 101 PHE A N 1
ATOM 838 C CA . PHE A 1 101 ? -4.904 -2.631 14.359 1.00 87.94 101 PHE A CA 1
ATOM 839 C C . PHE A 1 101 ? -5.943 -3.678 13.959 1.00 87.94 101 PHE A C 1
ATOM 841 O O . PHE A 1 101 ? -7.135 -3.411 14.020 1.00 87.94 101 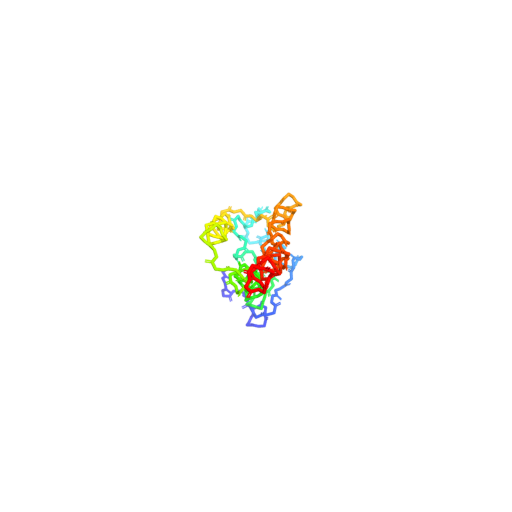PHE A O 1
ATOM 848 N N . ILE A 1 102 ? -5.542 -4.872 13.540 1.00 85.94 102 ILE A N 1
ATOM 849 C CA . ILE A 1 102 ? -6.508 -5.909 13.160 1.00 85.94 102 ILE A CA 1
ATOM 850 C C . ILE A 1 102 ? -6.904 -6.739 14.385 1.00 85.94 102 ILE A C 1
ATOM 852 O O . ILE A 1 102 ? -8.089 -6.972 14.608 1.00 85.94 102 ILE A O 1
ATOM 856 N N . PHE A 1 103 ? -5.935 -7.144 15.210 1.00 84.38 103 PHE A N 1
ATOM 857 C CA . PHE A 1 103 ? -6.175 -8.083 16.310 1.00 84.38 103 PHE A CA 1
ATOM 858 C C . PHE A 1 103 ? -6.254 -7.426 17.691 1.00 84.38 103 PHE A C 1
ATOM 860 O O . PHE A 1 103 ? -6.840 -8.003 18.601 1.00 84.38 103 PHE A O 1
ATOM 867 N N . GLY A 1 104 ? -5.707 -6.222 17.874 1.00 78.19 104 GLY A N 1
ATOM 868 C CA . GLY A 1 104 ? -5.629 -5.571 19.188 1.00 78.19 104 GLY A CA 1
ATOM 869 C C . GLY A 1 104 ? -6.983 -5.183 19.790 1.00 78.19 104 GLY A C 1
ATOM 870 O O . GLY A 1 104 ? -7.112 -5.163 21.011 1.00 78.19 104 GLY A O 1
ATOM 871 N N . ASN A 1 105 ? -8.008 -4.939 18.966 1.00 66.12 105 ASN A N 1
ATOM 872 C CA . ASN A 1 105 ? -9.352 -4.606 19.458 1.00 66.12 105 ASN A CA 1
ATOM 873 C C . ASN A 1 105 ? -10.185 -5.823 19.879 1.00 66.12 105 ASN A C 1
ATOM 875 O O . ASN A 1 105 ? -11.165 -5.641 20.594 1.00 66.12 105 ASN A O 1
ATOM 879 N N . LEU A 1 106 ? -9.813 -7.049 19.486 1.00 59.19 106 LEU A N 1
ATOM 880 C CA . LEU A 1 106 ? -10.606 -8.244 19.813 1.00 59.19 10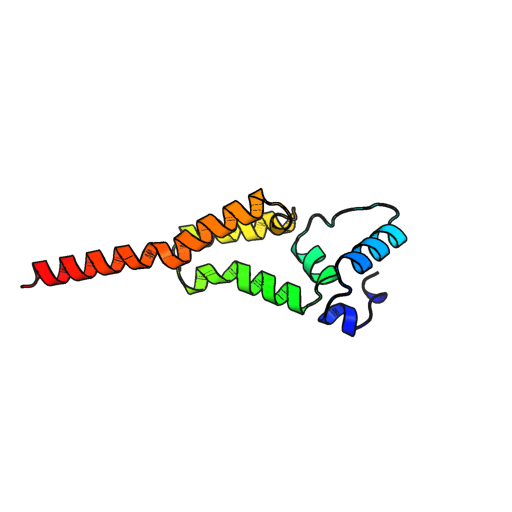6 LEU A CA 1
ATOM 881 C C . LEU A 1 106 ? -10.745 -8.463 21.327 1.00 59.19 106 LEU A C 1
ATOM 883 O O . LEU A 1 106 ? -11.751 -9.004 21.770 1.00 59.19 106 LEU A O 1
ATOM 887 N N . ASN A 1 107 ? -9.769 -8.005 22.114 1.00 56.94 107 ASN A N 1
ATOM 888 C CA . ASN A 1 107 ? -9.739 -8.240 23.557 1.00 56.94 107 ASN A CA 1
ATOM 889 C C . ASN A 1 107 ? -10.423 -7.122 24.367 1.00 56.94 107 ASN A C 1
ATOM 891 O O . ASN A 1 107 ? -11.015 -7.396 25.404 1.00 56.94 107 ASN A O 1
ATOM 895 N N . PHE A 1 108 ? -10.381 -5.867 23.900 1.00 56.84 108 PHE A N 1
ATOM 896 C CA . PHE A 1 108 ? -10.889 -4.727 24.679 1.00 56.84 108 PHE A CA 1
ATOM 897 C C . PHE A 1 108 ? -12.422 -4.635 24.696 1.00 56.84 108 PHE A C 1
ATOM 899 O O . PHE A 1 108 ? -13.003 -4.300 25.729 1.00 56.84 108 PHE A O 1
ATOM 906 N N . ASP A 1 109 ? -13.085 -4.958 23.582 1.00 58.91 109 ASP A N 1
ATOM 907 C CA . ASP A 1 109 ? -14.552 -4.924 23.514 1.00 58.91 109 ASP A CA 1
ATOM 908 C C . ASP A 1 109 ? -15.187 -6.083 24.304 1.00 58.91 109 ASP A C 1
ATOM 910 O O . ASP A 1 109 ? -16.223 -5.899 24.945 1.00 58.91 109 ASP A O 1
ATOM 914 N N . GLN A 1 110 ? -14.536 -7.254 24.340 1.00 58.34 110 GLN A N 1
ATOM 915 C CA . GLN A 1 110 ? -14.989 -8.400 25.138 1.00 58.34 110 GLN A CA 1
ATOM 916 C C . GLN A 1 110 ? -14.993 -8.099 26.643 1.00 58.34 110 GLN A C 1
ATOM 918 O O . GLN A 1 110 ? -15.969 -8.416 27.326 1.00 58.34 110 GLN A O 1
ATOM 923 N N . ASP A 1 111 ? -13.949 -7.445 27.156 1.00 60.03 111 ASP A N 1
ATOM 924 C CA . ASP A 1 111 ? -13.850 -7.109 28.580 1.00 60.03 111 ASP A CA 1
ATOM 925 C C . ASP A 1 111 ? -14.852 -6.020 28.998 1.00 60.03 111 ASP A C 1
ATOM 927 O O . ASP A 1 111 ? -15.436 -6.094 30.084 1.00 60.03 111 ASP A O 1
ATOM 931 N N . LEU A 1 112 ? -15.111 -5.029 28.136 1.00 62.97 112 LEU A N 1
ATOM 932 C CA . LEU A 1 112 ? -16.111 -3.988 28.397 1.00 62.97 112 LEU A CA 1
ATOM 933 C C . LEU A 1 112 ? -17.539 -4.546 28.406 1.00 62.97 112 LEU A C 1
ATOM 935 O O . LEU A 1 112 ? -18.334 -4.150 29.261 1.00 62.97 112 LEU A O 1
ATOM 939 N N . ASP A 1 113 ? -17.870 -5.476 27.508 1.00 62.84 113 ASP A N 1
ATOM 940 C CA . ASP A 1 113 ? -19.192 -6.111 27.474 1.00 62.84 113 ASP A CA 1
ATOM 941 C C . ASP A 1 113 ? -19.427 -7.058 28.659 1.00 62.84 113 ASP A C 1
ATOM 943 O O . ASP A 1 113 ? -20.537 -7.109 29.200 1.00 62.84 113 ASP A O 1
ATOM 947 N N . LEU A 1 114 ? -18.394 -7.775 29.113 1.00 63.88 114 LEU A N 1
ATOM 948 C CA . LEU A 1 114 ? -18.473 -8.614 30.312 1.00 63.88 114 LEU A CA 1
ATOM 949 C C . LEU A 1 114 ? -18.669 -7.773 31.577 1.00 63.88 114 LEU A C 1
ATOM 951 O O . LEU A 1 114 ? -19.576 -8.059 32.361 1.00 63.88 114 LEU A O 1
ATOM 955 N N . ASN A 1 115 ? -17.893 -6.697 31.745 1.00 64.94 115 ASN A N 1
ATOM 956 C CA . ASN A 1 115 ? -18.055 -5.796 32.887 1.00 64.94 115 ASN A CA 1
ATOM 957 C C . ASN A 1 115 ? -19.419 -5.101 32.877 1.00 64.94 115 ASN A C 1
ATOM 959 O O . ASN A 1 115 ? -20.052 -4.968 33.923 1.00 64.94 115 ASN A O 1
ATOM 963 N N . ARG A 1 116 ? -19.927 -4.705 31.701 1.00 64.19 116 ARG A N 1
ATOM 964 C CA . ARG A 1 116 ? -21.255 -4.089 31.614 1.00 64.19 116 ARG A CA 1
ATOM 965 C C . ARG A 1 116 ? -22.356 -5.073 32.013 1.00 64.19 116 ARG A C 1
ATOM 967 O O . ARG A 1 116 ? -23.239 -4.695 32.770 1.00 64.19 116 ARG A O 1
ATOM 974 N N . LYS A 1 117 ? -22.292 -6.337 31.580 1.00 66.62 117 LYS A N 1
ATOM 975 C CA . LYS A 1 117 ? -23.264 -7.369 31.991 1.00 66.62 117 LYS A CA 1
ATOM 976 C C . LYS A 1 117 ? -23.227 -7.666 33.491 1.00 66.62 117 LYS A C 1
ATOM 978 O O . LYS A 1 117 ? -24.267 -7.976 34.058 1.00 66.62 117 LYS A O 1
ATOM 983 N N . HIS A 1 118 ? -22.064 -7.551 34.127 1.00 62.66 118 HIS A N 1
ATOM 984 C CA . HIS A 1 118 ? -21.908 -7.833 35.554 1.00 62.66 118 HIS A CA 1
ATOM 985 C C . HIS A 1 118 ? -22.401 -6.705 36.476 1.00 62.66 118 HIS A C 1
ATOM 987 O O . HIS A 1 118 ? -22.663 -6.963 37.644 1.00 62.66 118 HIS A O 1
ATOM 993 N N . ILE A 1 119 ? -22.521 -5.472 35.968 1.00 68.12 119 ILE A N 1
ATOM 994 C CA . ILE A 1 119 ? -23.028 -4.305 36.718 1.00 68.12 119 ILE A CA 1
ATOM 995 C C . ILE A 1 119 ? -24.566 -4.215 36.666 1.00 68.12 119 ILE A C 1
ATOM 997 O O . ILE A 1 119 ? -25.174 -3.552 37.501 1.00 68.12 119 ILE A O 1
ATOM 1001 N N . ILE A 1 120 ? -25.203 -4.846 35.672 1.00 67.88 120 ILE A N 1
ATOM 1002 C CA . ILE A 1 120 ? -26.657 -4.744 35.431 1.00 67.88 120 ILE A CA 1
ATOM 1003 C C . ILE A 1 120 ? -27.440 -5.914 36.077 1.00 67.88 120 ILE A C 1
ATOM 1005 O O . ILE A 1 120 ? -28.668 -5.868 36.115 1.00 67.88 120 ILE A O 1
ATOM 1009 N N . ASN A 1 121 ? -26.751 -6.931 36.610 1.00 51.59 121 ASN A N 1
ATOM 1010 C CA . ASN A 1 121 ? -27.323 -8.032 37.403 1.00 51.59 121 ASN A CA 1
ATOM 1011 C C . ASN A 1 121 ? -26.978 -7.870 38.883 1.00 51.59 121 ASN A C 1
ATOM 1013 O O . ASN A 1 121 ? -27.838 -8.227 39.716 1.00 51.59 121 ASN A O 1
#